Protein AF-A0A2N0RYM6-F1 (afdb_monomer_lite)

Foldseek 3Di:
DVVVVVVVVVVVVLVVQLVVLCVVVVHHSVLSVLCVVLVVLVVQLVVLVCVLVVLVVVVVVVVPDDDPPPPDDDDDDDDDDDPPDPPDPSVVVNVVSVVSSVVSVVVNVVSVVCVVVSDDPPPPPPDDPDD

pLDDT: mean 76.57, std 17.63, range [41.0, 96.38]

Organism: NCBI:txid588596

Radius of gyration: 26.39 Å; chains: 1; bounding box: 44×58×73 Å

Secondary structure (DSSP, 8-state):
-HHHHHHHHHHHHHHHHHHHHHHHTTS-HHHHHHHHHHHHHHHHHHHHHHHHHHHHHHHHHHHTSPPP---------------------HHHHHHHHHHHHHHHHHHHHHHHHHHHHHS-----TT-----

Structure (mmCIF, N/CA/C/O backbone):
data_AF-A0A2N0RYM6-F1
#
_entry.id   AF-A0A2N0RYM6-F1
#
loop_
_atom_site.group_PDB
_atom_site.id
_atom_site.type_symbol
_atom_site.label_atom_id
_atom_site.label_alt_id
_atom_site.label_comp_id
_atom_site.label_asym_id
_atom_site.label_entity_id
_atom_site.label_seq_id
_atom_site.pdbx_PDB_ins_code
_atom_site.Cartn_x
_atom_site.Cartn_y
_atom_site.Cartn_z
_atom_site.occupancy
_atom_site.B_iso_or_equiv
_atom_site.auth_seq_id
_atom_site.auth_comp_id
_atom_site.auth_asym_id
_atom_site.auth_atom_id
_atom_site.pdbx_PDB_model_num
ATOM 1 N N . MET A 1 1 ? 2.805 25.770 -23.216 1.00 70.12 1 MET A N 1
ATOM 2 C CA . MET A 1 1 ? 4.205 25.637 -22.744 1.00 70.12 1 MET A CA 1
ATOM 3 C C . MET A 1 1 ? 4.270 24.997 -21.368 1.00 70.12 1 MET A C 1
ATOM 5 O O . MET A 1 1 ? 4.964 24.006 -21.227 1.00 70.12 1 MET A O 1
ATOM 9 N N . GLU A 1 2 ? 3.534 25.504 -20.378 1.00 86.50 2 GLU A N 1
ATOM 10 C CA . GLU A 1 2 ? 3.586 24.963 -19.011 1.00 86.50 2 GLU A CA 1
ATOM 11 C C . GLU A 1 2 ? 3.039 23.527 -18.884 1.00 86.50 2 GLU A C 1
ATOM 13 O O . GLU A 1 2 ? 3.609 22.712 -18.168 1.00 86.50 2 GLU A O 1
ATOM 18 N N . GLU A 1 3 ? 1.980 23.185 -19.622 1.00 85.81 3 GLU A N 1
ATOM 19 C CA . GLU A 1 3 ? 1.403 21.829 -19.628 1.00 85.81 3 GLU A CA 1
ATOM 20 C C . GLU A 1 3 ? 2.359 20.783 -20.220 1.00 85.81 3 GLU A C 1
ATOM 22 O O . GLU A 1 3 ? 2.581 19.746 -19.605 1.00 85.81 3 GLU A O 1
ATOM 27 N N . LEU A 1 4 ? 3.010 21.103 -21.347 1.00 84.81 4 LEU A N 1
ATOM 28 C CA . LEU A 1 4 ? 4.025 20.241 -21.971 1.00 84.81 4 LEU A CA 1
ATOM 29 C C . LEU A 1 4 ? 5.212 19.982 -21.037 1.00 84.81 4 LEU A C 1
ATOM 31 O O . LEU A 1 4 ? 5.777 18.893 -21.016 1.00 84.81 4 LEU A O 1
ATOM 35 N N . TYR A 1 5 ? 5.587 20.987 -20.246 1.00 89.19 5 TYR A N 1
ATOM 36 C CA . TYR A 1 5 ? 6.662 20.847 -19.276 1.00 89.19 5 TYR A CA 1
ATOM 37 C C . TYR A 1 5 ? 6.253 19.945 -18.097 1.00 89.19 5 TYR A C 1
ATOM 39 O O . TYR A 1 5 ? 7.027 19.083 -17.688 1.00 89.19 5 TYR A O 1
ATOM 47 N N . LYS A 1 6 ? 5.014 20.071 -17.598 1.00 90.69 6 LYS A N 1
ATOM 48 C CA . LYS A 1 6 ? 4.473 19.190 -16.543 1.00 90.69 6 LYS A CA 1
ATOM 49 C C . LYS A 1 6 ? 4.405 17.730 -16.990 1.00 90.69 6 LYS A C 1
ATOM 51 O O . LYS A 1 6 ? 4.737 16.844 -16.205 1.00 90.69 6 LYS A O 1
ATOM 56 N N . GLU A 1 7 ? 4.009 17.492 -18.237 1.00 91.19 7 GLU A N 1
ATOM 57 C CA . GLU A 1 7 ? 3.965 16.154 -18.832 1.00 91.19 7 GLU A CA 1
ATOM 58 C C . GLU A 1 7 ? 5.367 15.553 -19.004 1.00 91.19 7 GLU A C 1
ATOM 60 O O . GLU A 1 7 ? 5.602 14.396 -18.658 1.00 91.19 7 GLU A O 1
ATOM 65 N N . TYR A 1 8 ? 6.338 16.350 -19.453 1.00 91.44 8 TYR A N 1
ATOM 66 C CA . TYR A 1 8 ? 7.729 15.905 -19.526 1.00 91.44 8 TYR A CA 1
ATOM 67 C C . TYR A 1 8 ? 8.286 15.521 -18.146 1.00 91.44 8 TYR A C 1
ATOM 69 O O . TYR A 1 8 ? 8.927 14.479 -17.996 1.00 91.44 8 TYR A O 1
ATOM 77 N N . GLU A 1 9 ? 8.024 16.328 -17.114 1.00 92.81 9 GLU A N 1
ATOM 78 C CA . GLU A 1 9 ? 8.484 16.006 -15.763 1.00 92.81 9 GLU A CA 1
ATOM 79 C C . GLU A 1 9 ? 7.816 14.755 -15.183 1.00 92.81 9 GLU A C 1
ATOM 81 O O . GLU A 1 9 ? 8.472 14.003 -14.460 1.00 92.81 9 GLU A O 1
ATOM 86 N N . SER A 1 10 ? 6.520 14.529 -15.435 1.00 90.44 10 SER A N 1
ATOM 87 C CA . SER A 1 10 ? 5.845 13.314 -14.961 1.00 90.44 10 SER A CA 1
ATOM 88 C C . SER A 1 10 ? 6.410 12.072 -15.646 1.00 90.44 10 SER A C 1
ATOM 90 O O . SER A 1 10 ? 6.731 11.106 -14.957 1.00 90.44 10 SER A O 1
ATOM 92 N N . PHE A 1 11 ? 6.635 12.133 -16.960 1.00 92.62 11 PHE A N 1
ATOM 93 C CA . PHE A 1 11 ? 7.269 11.053 -17.711 1.00 92.62 11 PHE A CA 1
ATOM 94 C C . PHE A 1 11 ? 8.676 10.743 -17.188 1.00 92.62 11 PHE A C 1
ATOM 96 O O . PHE A 1 11 ? 9.003 9.589 -16.917 1.00 92.62 11 PHE A O 1
ATOM 103 N N . ASN A 1 12 ? 9.504 11.771 -16.986 1.00 94.75 12 ASN A N 1
ATOM 104 C CA . ASN A 1 12 ? 10.872 11.580 -16.513 1.00 94.75 12 ASN A CA 1
ATOM 105 C C . ASN A 1 12 ? 10.917 11.015 -15.082 1.00 94.75 12 ASN A C 1
ATOM 107 O O . ASN A 1 12 ? 11.742 10.153 -14.784 1.00 94.75 12 ASN A O 1
ATOM 111 N N . ARG A 1 13 ? 10.009 11.458 -14.200 1.00 93.44 13 ARG A N 1
ATOM 112 C CA . ARG A 1 13 ? 9.857 10.880 -12.853 1.00 93.44 13 ARG A CA 1
ATOM 113 C C . ARG A 1 13 ? 9.496 9.398 -12.912 1.00 93.44 13 ARG A C 1
ATOM 115 O O . ARG A 1 13 ? 10.072 8.612 -12.167 1.00 93.44 13 ARG A O 1
ATOM 122 N N . GLU A 1 14 ? 8.588 9.025 -13.806 1.00 91.44 14 GLU A N 1
ATOM 123 C CA . GLU A 1 14 ? 8.137 7.642 -13.963 1.00 91.44 14 GLU A CA 1
ATOM 124 C C . GLU A 1 14 ? 9.244 6.722 -14.507 1.00 91.44 14 GLU A C 1
ATOM 126 O O . GLU A 1 14 ? 9.423 5.607 -14.022 1.00 91.44 14 GLU A O 1
ATOM 131 N N . GLU A 1 15 ? 10.051 7.187 -15.464 1.00 93.69 15 GLU A N 1
ATOM 132 C CA . GLU A 1 15 ? 11.198 6.412 -15.961 1.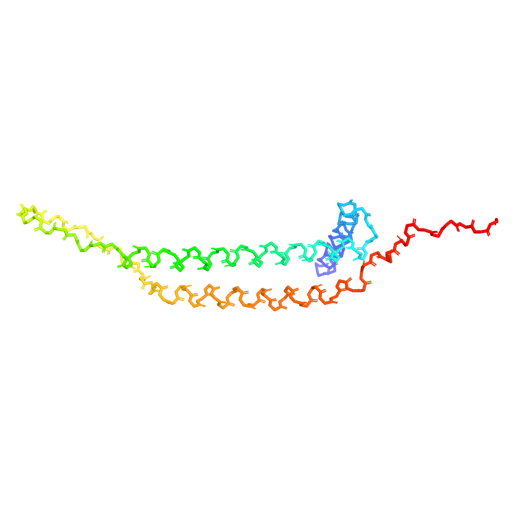00 93.69 15 GLU A CA 1
ATOM 133 C C . GLU A 1 15 ? 12.288 6.229 -14.898 1.00 93.69 15 GLU A C 1
ATOM 135 O O . GLU A 1 15 ? 12.819 5.127 -14.741 1.00 93.69 15 GLU A O 1
ATOM 140 N N . ILE A 1 16 ? 12.584 7.270 -14.113 1.00 94.88 16 ILE A N 1
ATOM 141 C CA . ILE A 1 16 ? 13.520 7.163 -12.984 1.00 94.88 16 ILE A CA 1
ATOM 142 C C . ILE A 1 16 ? 12.997 6.158 -11.953 1.00 94.88 16 ILE A C 1
ATOM 144 O O . ILE A 1 16 ? 13.759 5.307 -11.489 1.00 94.88 16 ILE A O 1
ATOM 148 N N . ARG A 1 17 ? 11.699 6.212 -11.632 1.00 94.44 17 ARG A N 1
ATOM 149 C CA . ARG A 1 17 ? 11.054 5.277 -10.706 1.00 94.44 17 ARG A CA 1
ATOM 150 C C . ARG A 1 17 ? 11.201 3.828 -11.177 1.00 94.44 17 ARG A C 1
ATOM 152 O O . ARG A 1 17 ? 11.656 2.987 -10.408 1.00 94.44 17 ARG A O 1
ATOM 159 N N . LYS A 1 18 ? 10.914 3.538 -12.452 1.00 93.31 18 LYS A N 1
ATOM 160 C CA . LYS A 1 18 ? 11.099 2.196 -13.044 1.00 93.31 18 LYS A CA 1
ATOM 161 C C . LYS A 1 18 ? 12.521 1.680 -12.892 1.00 93.31 18 LYS A C 1
ATOM 163 O O . LYS A 1 18 ? 12.722 0.519 -12.539 1.00 93.31 18 LYS A O 1
ATOM 168 N N . GLN A 1 19 ? 13.505 2.532 -13.171 1.00 95.56 19 GLN A N 1
ATOM 169 C CA . GLN A 1 19 ? 14.916 2.172 -13.053 1.00 95.56 19 GLN A CA 1
ATOM 170 C C . GLN A 1 19 ? 15.300 1.881 -11.602 1.00 95.56 19 GLN A C 1
ATOM 172 O O . GLN A 1 19 ? 15.953 0.875 -11.336 1.00 95.56 19 GLN A O 1
ATOM 177 N N . GLN A 1 20 ? 14.866 2.722 -10.663 1.00 96.38 20 GLN A N 1
ATOM 178 C CA . GLN A 1 20 ? 15.110 2.515 -9.236 1.00 96.38 20 GLN A CA 1
ATOM 179 C C . GLN A 1 20 ? 14.470 1.219 -8.744 1.00 96.38 20 GLN A C 1
ATOM 181 O O . GLN A 1 20 ? 15.161 0.409 -8.137 1.00 96.38 20 GLN A O 1
ATOM 186 N N . ALA A 1 21 ? 13.204 0.972 -9.081 1.00 93.38 21 ALA A N 1
ATOM 187 C CA . ALA A 1 21 ? 12.500 -0.242 -8.690 1.00 93.38 21 ALA A CA 1
ATOM 188 C C . ALA A 1 21 ? 13.178 -1.506 -9.247 1.00 93.38 21 ALA A C 1
ATOM 190 O O . ALA A 1 21 ? 13.384 -2.476 -8.520 1.00 93.38 21 ALA A O 1
ATOM 191 N N . ALA A 1 22 ? 13.602 -1.490 -10.513 1.00 92.75 22 ALA A N 1
ATOM 192 C CA . ALA A 1 22 ? 14.364 -2.588 -11.109 1.00 92.75 22 ALA A CA 1
ATOM 193 C C . ALA A 1 22 ? 15.680 -2.867 -10.372 1.00 92.75 22 ALA A C 1
ATOM 195 O O . ALA A 1 22 ? 16.022 -4.027 -10.152 1.00 92.75 22 ALA A O 1
ATOM 196 N N . ILE A 1 23 ? 16.400 -1.817 -9.965 1.00 95.12 23 ILE A N 1
ATOM 197 C CA . ILE A 1 23 ? 17.639 -1.942 -9.188 1.00 95.12 23 ILE A CA 1
ATOM 198 C C . ILE A 1 23 ? 17.342 -2.491 -7.789 1.00 95.12 23 ILE A C 1
ATOM 200 O O . ILE A 1 23 ? 17.972 -3.459 -7.377 1.00 95.12 23 ILE A O 1
ATOM 204 N N . THR A 1 24 ? 16.378 -1.908 -7.072 1.00 95.31 24 THR A N 1
ATOM 205 C CA . THR A 1 24 ? 16.009 -2.301 -5.703 1.00 95.31 24 THR A CA 1
ATOM 206 C C . THR A 1 24 ? 15.578 -3.758 -5.618 1.00 95.31 24 THR A C 1
ATOM 208 O O . THR A 1 24 ? 15.944 -4.450 -4.672 1.00 95.31 24 THR A O 1
ATOM 211 N N . TRP A 1 25 ? 14.819 -4.226 -6.607 1.00 91.56 25 TRP A N 1
ATOM 212 C CA . TRP A 1 25 ? 14.299 -5.591 -6.649 1.00 91.56 25 TRP A CA 1
ATOM 213 C C . TRP A 1 25 ? 15.147 -6.542 -7.501 1.00 91.56 25 TRP A C 1
ATOM 215 O O . TRP A 1 25 ? 14.737 -7.679 -7.711 1.00 91.56 25 TRP A O 1
ATOM 225 N N . GLU A 1 26 ? 16.295 -6.088 -8.015 1.00 93.19 26 GLU A N 1
ATOM 226 C CA . GLU A 1 26 ? 17.209 -6.856 -8.877 1.00 93.19 26 GLU A CA 1
ATOM 227 C C . GLU A 1 26 ? 16.500 -7.562 -10.054 1.00 93.19 26 GLU A C 1
ATOM 229 O O . GLU A 1 26 ? 16.740 -8.731 -10.367 1.00 93.19 26 GLU A O 1
ATOM 23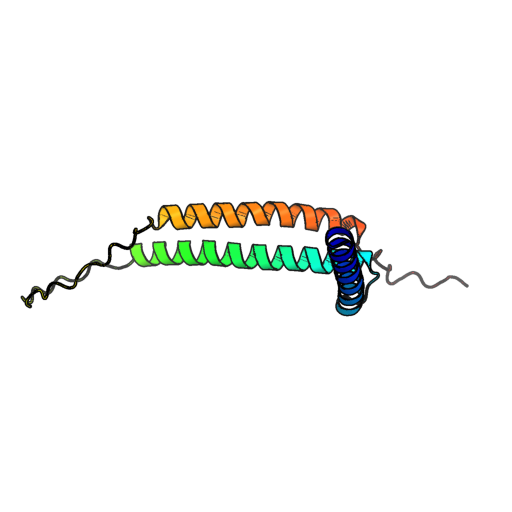4 N N . THR A 1 27 ? 15.579 -6.856 -10.715 1.00 89.31 27 THR A N 1
ATOM 235 C CA . THR A 1 27 ? 14.699 -7.401 -11.766 1.00 89.31 27 THR A CA 1
ATOM 236 C C . THR A 1 27 ? 14.656 -6.504 -13.008 1.00 89.31 27 THR A C 1
ATOM 238 O O . THR A 1 27 ? 15.328 -5.479 -13.075 1.00 89.31 27 THR A O 1
ATOM 241 N N . ASP A 1 28 ? 13.909 -6.894 -14.047 1.00 91.38 28 ASP A N 1
ATOM 242 C CA . ASP A 1 28 ? 13.629 -6.013 -15.185 1.00 91.38 28 ASP A CA 1
ATOM 243 C C . ASP A 1 28 ? 12.620 -4.916 -14.807 1.00 91.38 28 ASP A C 1
ATOM 245 O O . ASP A 1 28 ? 11.848 -5.067 -13.865 1.00 91.38 28 ASP A O 1
ATOM 249 N N . LEU A 1 29 ? 12.579 -3.825 -15.582 1.00 90.75 29 LEU A N 1
ATOM 250 C CA . LEU A 1 29 ? 11.757 -2.637 -15.288 1.00 90.75 29 LEU A CA 1
ATOM 251 C C . LEU A 1 29 ? 10.288 -2.966 -14.985 1.00 90.75 29 LEU A C 1
ATOM 253 O O . LEU A 1 29 ? 9.695 -2.368 -14.092 1.00 90.75 29 LEU A O 1
ATOM 257 N N . LYS A 1 30 ? 9.701 -3.934 -15.702 1.00 88.25 30 LYS A N 1
ATOM 258 C CA . LYS A 1 30 ? 8.300 -4.326 -15.498 1.00 88.25 30 LYS A CA 1
ATOM 259 C C . LYS A 1 30 ? 8.091 -5.038 -14.165 1.00 88.25 30 LYS A C 1
ATOM 261 O O . LYS A 1 30 ? 7.152 -4.709 -13.448 1.00 88.25 30 LYS A O 1
ATOM 266 N N . ARG A 1 31 ? 8.954 -6.003 -13.830 1.00 85.56 31 ARG A N 1
ATOM 267 C CA . ARG A 1 31 ? 8.870 -6.732 -12.556 1.00 85.56 31 ARG A CA 1
ATOM 268 C C . ARG A 1 31 ? 9.246 -5.853 -11.373 1.00 85.56 31 ARG A C 1
ATOM 270 O O . ARG A 1 31 ? 8.612 -5.975 -10.336 1.00 85.56 31 ARG A O 1
ATOM 277 N N . GLY A 1 32 ? 10.209 -4.950 -11.544 1.00 89.38 32 GLY A N 1
ATOM 278 C CA . GLY A 1 32 ? 10.609 -3.997 -10.514 1.00 89.38 32 GLY A CA 1
ATOM 279 C C . GLY A 1 32 ? 9.435 -3.137 -10.060 1.00 89.38 32 GLY A C 1
ATOM 280 O O . GLY A 1 32 ? 9.138 -3.104 -8.870 1.00 89.38 32 GLY A O 1
ATOM 281 N N . ILE A 1 33 ? 8.720 -2.515 -11.006 1.00 91.19 33 ILE A N 1
ATOM 282 C CA . ILE A 1 33 ? 7.503 -1.746 -10.698 1.00 91.19 33 ILE A CA 1
ATOM 283 C C . ILE A 1 33 ? 6.427 -2.626 -10.073 1.00 91.19 33 ILE A C 1
ATOM 285 O O . ILE A 1 33 ? 5.861 -2.249 -9.055 1.00 91.19 33 ILE A O 1
ATOM 289 N N . TYR A 1 34 ? 6.181 -3.812 -10.635 1.00 89.00 34 TYR A N 1
ATOM 290 C CA . TYR A 1 34 ? 5.188 -4.727 -10.078 1.00 89.00 34 TYR A CA 1
ATOM 291 C C . TYR A 1 34 ? 5.474 -5.060 -8.603 1.00 89.00 34 TYR A C 1
ATOM 293 O O . TYR A 1 34 ? 4.567 -5.006 -7.773 1.00 89.00 34 TYR A O 1
ATOM 301 N N . TYR A 1 35 ? 6.727 -5.366 -8.254 1.00 88.00 35 TYR A N 1
ATOM 302 C CA . TYR A 1 35 ? 7.109 -5.644 -6.870 1.00 88.00 35 TYR A CA 1
ATOM 303 C C . TYR A 1 35 ? 7.038 -4.407 -5.980 1.00 88.00 35 TYR A C 1
ATOM 305 O O . TYR A 1 35 ? 6.576 -4.519 -4.848 1.00 88.00 35 TYR A O 1
ATOM 313 N N . GLU A 1 36 ? 7.438 -3.235 -6.473 1.00 91.44 36 GLU A N 1
ATOM 314 C CA . GLU A 1 36 ? 7.318 -1.980 -5.729 1.00 91.44 36 GLU A CA 1
ATOM 315 C C . GLU A 1 36 ? 5.851 -1.639 -5.412 1.00 91.44 36 GLU A C 1
ATOM 317 O O . GLU A 1 36 ? 5.519 -1.373 -4.255 1.00 91.44 36 GLU A O 1
ATOM 322 N N . ASP A 1 37 ? 4.964 -1.712 -6.407 1.00 88.94 37 ASP A N 1
ATOM 323 C CA . ASP A 1 37 ? 3.530 -1.458 -6.242 1.00 88.94 37 ASP A CA 1
ATOM 324 C C . ASP A 1 37 ? 2.891 -2.491 -5.307 1.00 88.94 37 ASP A C 1
ATOM 326 O O . ASP A 1 37 ? 2.182 -2.134 -4.364 1.00 88.94 37 ASP A O 1
ATOM 330 N N . THR A 1 38 ? 3.190 -3.777 -5.511 1.00 88.19 38 THR A N 1
ATOM 331 C CA . THR A 1 38 ? 2.670 -4.861 -4.663 1.00 88.19 38 THR A CA 1
ATOM 332 C C . THR A 1 38 ? 3.142 -4.708 -3.220 1.00 88.19 38 THR A C 1
ATOM 334 O O . THR A 1 38 ? 2.350 -4.854 -2.290 1.00 88.19 38 THR A O 1
ATOM 337 N N . PHE A 1 39 ? 4.411 -4.354 -3.013 1.00 89.81 39 PHE A N 1
ATOM 338 C CA . PHE A 1 39 ? 4.953 -4.078 -1.687 1.00 89.81 39 PHE A CA 1
ATOM 339 C C . PHE A 1 39 ? 4.237 -2.896 -1.023 1.00 89.81 39 PHE A C 1
ATOM 341 O O . PHE A 1 39 ? 3.840 -2.997 0.138 1.00 89.81 39 PHE A O 1
ATOM 348 N N . SER A 1 40 ? 4.004 -1.804 -1.756 1.00 90.38 40 SER A N 1
ATOM 349 C CA . SER A 1 40 ? 3.258 -0.645 -1.253 1.00 90.38 40 SER A CA 1
ATOM 350 C C . SER A 1 40 ? 1.834 -1.018 -0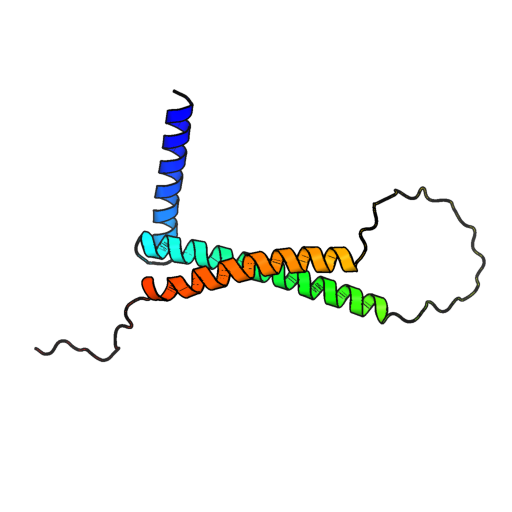.814 1.00 90.38 40 SER A C 1
ATOM 352 O O . SER A 1 40 ? 1.397 -0.642 0.278 1.00 90.38 40 SER A O 1
ATOM 354 N N . VAL A 1 41 ? 1.132 -1.830 -1.610 1.00 88.94 41 VAL A N 1
ATOM 355 C CA . VAL A 1 41 ? -0.211 -2.335 -1.276 1.00 88.94 41 VAL A CA 1
ATOM 356 C C . VAL A 1 41 ? -0.186 -3.212 -0.021 1.00 88.94 41 VAL A C 1
ATOM 358 O O . VAL A 1 41 ? -1.023 -3.046 0.862 1.00 88.94 41 VAL A O 1
ATOM 361 N N . ILE A 1 42 ? 0.793 -4.110 0.114 1.00 88.19 42 ILE A N 1
ATOM 362 C CA . ILE A 1 42 ? 0.916 -4.978 1.297 1.00 88.19 42 ILE A CA 1
ATOM 363 C C . ILE A 1 42 ? 1.183 -4.156 2.563 1.00 88.19 42 ILE A C 1
ATOM 365 O O . ILE A 1 42 ? 0.586 -4.428 3.609 1.00 88.19 42 ILE A O 1
ATOM 369 N N . MET A 1 43 ? 2.061 -3.155 2.482 1.00 91.75 43 MET A N 1
ATOM 370 C CA . MET A 1 43 ? 2.379 -2.291 3.621 1.00 91.75 43 MET A CA 1
ATOM 371 C C . MET A 1 43 ? 1.158 -1.480 4.060 1.00 91.75 43 MET A C 1
ATOM 373 O O . MET A 1 43 ? 0.791 -1.513 5.232 1.00 91.75 43 MET A O 1
ATOM 377 N N . THR A 1 44 ? 0.472 -0.832 3.115 1.00 90.88 44 THR A N 1
ATOM 378 C CA . THR A 1 44 ? -0.735 -0.034 3.404 1.00 90.88 44 THR A CA 1
ATOM 379 C C . THR A 1 44 ? -1.875 -0.882 3.967 1.00 90.88 44 THR A C 1
ATOM 381 O O . THR A 1 44 ? -2.505 -0.494 4.952 1.00 90.88 44 THR A O 1
ATOM 384 N N . PHE A 1 45 ? -2.096 -2.077 3.414 1.00 89.56 45 PHE A N 1
ATOM 385 C CA . PHE A 1 45 ? -3.038 -3.051 3.961 1.00 89.56 45 PHE A CA 1
ATOM 386 C C . PHE A 1 45 ? -2.689 -3.447 5.400 1.00 89.56 45 PHE A C 1
ATOM 388 O O . PHE A 1 45 ? -3.562 -3.454 6.271 1.00 89.56 45 PHE A O 1
ATOM 395 N N . SER A 1 46 ? -1.418 -3.767 5.656 1.00 90.00 46 SER A N 1
ATOM 396 C CA . SER A 1 46 ? -0.952 -4.203 6.974 1.00 90.00 46 SER A CA 1
ATOM 397 C C . SER A 1 46 ? -1.142 -3.106 8.020 1.00 90.00 46 SER A C 1
ATOM 399 O O . SER A 1 46 ? -1.666 -3.376 9.103 1.00 90.00 46 SER A O 1
ATOM 401 N N . ASP A 1 47 ? -0.798 -1.862 7.686 1.00 93.12 47 ASP A N 1
ATOM 402 C CA . ASP A 1 47 ? -0.983 -0.708 8.568 1.00 93.12 47 ASP A CA 1
ATOM 403 C C . ASP A 1 47 ? -2.467 -0.471 8.890 1.00 93.12 47 ASP A C 1
ATOM 405 O O . ASP A 1 47 ? -2.834 -0.330 10.063 1.00 93.12 47 ASP A O 1
ATOM 409 N N . ALA A 1 48 ? -3.341 -0.507 7.877 1.00 91.56 48 ALA A N 1
ATOM 410 C CA . ALA A 1 48 ? -4.785 -0.352 8.058 1.00 91.56 48 ALA A CA 1
ATOM 411 C C . ALA A 1 48 ? -5.381 -1.477 8.923 1.00 91.56 48 ALA A C 1
ATOM 413 O O . ALA A 1 48 ? -6.158 -1.222 9.850 1.00 91.56 48 ALA A O 1
ATOM 414 N N . TYR A 1 49 ? -4.969 -2.724 8.681 1.00 92.06 49 TYR A N 1
ATOM 415 C CA . TYR A 1 49 ? -5.377 -3.873 9.487 1.00 92.06 49 TYR A CA 1
ATOM 416 C C . TYR A 1 49 ? -4.941 -3.723 10.951 1.00 92.06 49 TYR A C 1
ATOM 418 O O . TYR A 1 49 ? -5.733 -3.936 11.875 1.00 92.06 49 TYR A O 1
ATOM 426 N N . HIS A 1 50 ? -3.693 -3.311 11.184 1.00 94.44 50 HIS A N 1
ATOM 427 C CA . HIS A 1 50 ? -3.175 -3.091 12.529 1.00 94.44 50 HIS A CA 1
ATOM 428 C C . HIS A 1 50 ? -3.897 -1.957 13.258 1.00 94.44 50 HIS A C 1
ATOM 430 O O . HIS A 1 50 ? -4.169 -2.094 14.456 1.00 94.44 50 HIS A O 1
ATOM 436 N N . ALA A 1 51 ? -4.249 -0.871 12.567 1.00 92.56 51 ALA A N 1
ATOM 437 C CA . ALA A 1 51 ? -5.038 0.216 13.137 1.00 92.56 51 ALA A CA 1
ATOM 438 C C . ALA A 1 51 ? -6.436 -0.266 13.563 1.00 92.56 51 ALA A C 1
ATOM 440 O O . ALA A 1 51 ? -6.848 -0.033 14.706 1.00 92.56 51 ALA A O 1
ATOM 441 N N . TYR A 1 52 ? -7.124 -1.005 12.688 1.00 91.94 52 TYR A N 1
ATOM 442 C CA . TYR A 1 52 ? -8.435 -1.598 12.964 1.00 91.94 52 TYR A CA 1
ATOM 443 C C . TYR A 1 52 ? -8.409 -2.524 14.194 1.00 91.94 52 TYR A C 1
ATOM 445 O O . TYR A 1 52 ? -9.164 -2.326 15.154 1.00 91.94 52 TYR A O 1
ATOM 453 N N . GLU A 1 53 ? -7.497 -3.500 14.220 1.00 92.44 53 GLU A N 1
ATOM 454 C CA . GLU A 1 53 ? -7.382 -4.461 15.324 1.00 92.44 53 GLU A CA 1
ATOM 455 C C . GLU A 1 53 ? -6.964 -3.791 16.641 1.00 92.44 53 GLU A C 1
ATOM 457 O O . GLU A 1 53 ? -7.478 -4.131 17.714 1.00 92.44 53 GLU A O 1
ATOM 462 N N . SER A 1 54 ? -6.074 -2.797 16.584 1.00 93.00 54 SER A N 1
ATOM 463 C CA . SER A 1 54 ? -5.663 -2.032 17.766 1.00 93.00 54 SER A CA 1
ATOM 464 C C . SER A 1 54 ? -6.835 -1.267 18.372 1.00 93.00 54 SER A C 1
ATOM 466 O O . SER A 1 54 ? -7.033 -1.306 19.590 1.00 93.00 54 SER A O 1
ATOM 468 N N . LYS A 1 55 ? -7.662 -0.628 17.535 1.00 90.00 55 LYS A N 1
ATOM 469 C CA . LYS A 1 55 ? -8.833 0.122 18.000 1.00 90.00 55 LYS A CA 1
ATOM 470 C C . LYS A 1 55 ? -9.883 -0.792 18.628 1.00 90.00 55 LYS A C 1
ATOM 472 O O . LYS A 1 55 ? -10.398 -0.496 19.708 1.00 90.00 55 LYS A O 1
ATOM 477 N N . LYS A 1 56 ? -10.143 -1.945 18.012 1.00 89.94 56 LYS A N 1
ATOM 478 C CA . LYS A 1 56 ? -11.045 -2.971 18.552 1.00 89.94 56 LYS A CA 1
ATOM 479 C C . LYS A 1 56 ? -10.604 -3.443 19.941 1.00 89.94 56 LYS A C 1
ATOM 481 O O . LYS A 1 56 ? -11.422 -3.531 20.857 1.00 89.94 56 LYS A O 1
ATOM 486 N N . ARG A 1 57 ? -9.301 -3.680 20.136 1.00 89.75 57 ARG A N 1
ATOM 487 C CA . ARG A 1 57 ? -8.734 -4.038 21.450 1.00 89.75 57 ARG A CA 1
ATOM 488 C C . ARG A 1 57 ? -8.850 -2.910 22.469 1.00 89.75 57 ARG A C 1
ATOM 490 O O . ARG A 1 57 ? -9.150 -3.185 23.628 1.00 89.75 57 ARG A O 1
ATOM 497 N N . GLU A 1 58 ? -8.639 -1.659 22.063 1.00 89.38 58 GLU A N 1
ATOM 498 C CA . GLU A 1 58 ? -8.792 -0.490 22.939 1.00 89.38 58 GLU A CA 1
ATOM 499 C C . GLU A 1 58 ? -10.212 -0.411 23.520 1.00 89.38 58 GLU A C 1
ATOM 501 O O . GLU A 1 58 ? -10.385 -0.211 24.724 1.00 89.38 58 GLU A O 1
ATOM 506 N N . ILE A 1 59 ? -11.226 -0.612 22.676 1.00 85.06 59 ILE A N 1
ATOM 507 C CA . ILE A 1 59 ? -12.642 -0.568 23.068 1.00 85.06 59 ILE A CA 1
ATOM 508 C C . ILE A 1 59 ? -12.982 -1.724 24.004 1.00 85.06 59 ILE A C 1
ATOM 510 O O . ILE A 1 59 ? -13.580 -1.505 25.060 1.00 85.06 59 ILE A O 1
ATOM 514 N N . LEU A 1 60 ? -12.533 -2.938 23.677 1.00 84.75 60 LEU A N 1
ATOM 515 C CA . LEU A 1 60 ? -12.688 -4.094 24.560 1.00 84.75 60 LEU A CA 1
ATOM 516 C C . LEU A 1 60 ? -12.060 -3.817 25.932 1.00 84.75 60 LEU A C 1
ATOM 518 O O . LEU A 1 60 ? -12.718 -3.984 26.958 1.00 84.75 60 LEU A O 1
ATOM 522 N N . LEU A 1 61 ? -10.833 -3.296 25.970 1.00 84.25 61 LEU A N 1
ATOM 523 C CA . LEU A 1 61 ? -10.146 -2.966 27.218 1.00 84.25 61 LEU A CA 1
ATOM 524 C C . LEU A 1 61 ? -10.861 -1.864 28.014 1.00 84.25 61 LEU A C 1
ATOM 526 O O . LEU A 1 61 ? -10.902 -1.927 29.242 1.00 84.25 61 LEU A O 1
ATOM 530 N N . LYS A 1 62 ? -11.439 -0.858 27.345 1.00 79.75 62 LYS A N 1
ATOM 531 C CA . LYS A 1 62 ? -12.281 0.163 27.992 1.00 79.75 62 LYS A CA 1
ATOM 532 C C . LYS A 1 62 ? -13.519 -0.462 28.630 1.00 79.75 62 LYS A C 1
ATOM 534 O O . LYS A 1 62 ? -13.846 -0.097 29.755 1.00 79.75 62 LYS A O 1
ATOM 539 N N . SER A 1 63 ? -14.164 -1.401 27.941 1.00 73.81 63 SER A N 1
ATOM 540 C CA . SER A 1 63 ? -15.363 -2.089 28.437 1.00 73.81 63 SER A CA 1
ATOM 541 C C . SER A 1 63 ? -15.080 -3.009 29.633 1.00 73.81 63 SER A C 1
ATOM 543 O O . SER A 1 63 ? -15.925 -3.162 30.508 1.00 73.81 63 SER A O 1
ATOM 545 N N . LEU A 1 64 ? -13.862 -3.554 29.718 1.00 74.12 64 LEU A N 1
ATOM 546 C CA . LEU A 1 64 ? -13.387 -4.416 30.806 1.00 74.12 64 LEU A CA 1
ATOM 547 C C . LEU A 1 64 ? -12.966 -3.659 32.076 1.00 74.12 64 LEU A C 1
ATOM 549 O O . LEU A 1 64 ? -12.699 -4.295 33.097 1.00 74.12 64 LEU A O 1
ATOM 553 N N . LYS A 1 65 ? -12.867 -2.321 32.052 1.00 67.12 65 LYS A N 1
ATOM 554 C CA . LYS A 1 65 ? -12.470 -1.566 33.248 1.00 67.12 65 LYS A CA 1
ATOM 555 C C . LYS A 1 65 ? -13.592 -1.621 34.292 1.00 67.12 65 LYS A C 1
ATOM 557 O O . LYS A 1 65 ? -14.698 -1.165 33.997 1.00 67.12 65 LYS A O 1
ATOM 562 N N . PRO A 1 66 ? -13.322 -2.118 35.517 1.00 60.91 66 PRO A N 1
ATOM 563 C CA . PRO A 1 66 ? -14.314 -2.085 36.579 1.00 60.91 66 PRO A CA 1
ATOM 564 C C . PRO A 1 66 ? -14.714 -0.630 36.861 1.00 60.91 66 PRO A C 1
ATOM 566 O O . PRO A 1 66 ? -13.871 0.271 36.737 1.00 60.91 66 PRO A O 1
ATOM 569 N N . PRO A 1 67 ? -15.984 -0.374 37.225 1.00 60.03 67 PRO A N 1
ATOM 570 C CA . PRO A 1 67 ? -16.426 0.968 37.563 1.00 60.03 67 PRO A CA 1
ATOM 571 C C . PRO A 1 67 ? -15.523 1.537 38.666 1.00 60.03 67 PRO A C 1
ATOM 573 O O . PRO A 1 67 ? -15.125 0.799 39.574 1.00 60.03 67 PRO A O 1
ATOM 576 N N . PRO A 1 68 ? -15.162 2.831 38.598 1.00 61.12 68 PRO A N 1
ATOM 577 C CA . PRO A 1 68 ? -14.343 3.437 39.632 1.00 61.12 68 PRO A CA 1
ATOM 578 C C . PRO A 1 68 ? -15.044 3.258 40.978 1.00 61.12 68 PRO A C 1
ATOM 580 O O . PRO A 1 68 ? -16.211 3.620 41.124 1.00 61.12 68 PRO A O 1
ATOM 583 N N . ILE A 1 69 ? -14.329 2.698 41.956 1.00 59.06 69 ILE A N 1
ATOM 584 C CA . ILE A 1 69 ? -14.795 2.633 43.341 1.00 59.06 69 ILE A CA 1
ATOM 585 C C . ILE A 1 69 ? -14.985 4.083 43.790 1.00 59.06 69 ILE A C 1
ATOM 587 O O . ILE A 1 69 ? -14.019 4.840 43.922 1.00 59.06 69 ILE A O 1
ATOM 591 N N . VAL A 1 70 ? -16.242 4.500 43.937 1.00 54.50 70 VAL A N 1
ATOM 592 C CA . VAL A 1 70 ? -16.596 5.859 44.342 1.00 54.50 70 VAL A CA 1
ATOM 593 C C . VAL A 1 70 ? -16.270 6.001 45.825 1.00 54.50 70 VAL A C 1
ATOM 595 O O . VAL A 1 70 ? -17.119 5.809 46.687 1.00 54.50 70 VAL A O 1
ATOM 598 N N . ASN A 1 71 ? -15.025 6.350 46.136 1.00 50.25 71 ASN A N 1
ATOM 599 C CA . ASN A 1 71 ? -14.695 6.885 47.448 1.00 50.25 71 ASN A CA 1
ATOM 600 C C . ASN A 1 71 ? -15.152 8.344 47.460 1.00 50.25 71 ASN A C 1
ATOM 602 O O . ASN A 1 71 ? -14.470 9.229 46.934 1.00 50.25 71 ASN A O 1
ATOM 606 N N . GLU A 1 72 ? -16.340 8.583 48.016 1.00 48.38 72 GLU A N 1
ATOM 607 C CA . GLU A 1 72 ? -16.913 9.910 48.222 1.00 48.38 72 GLU A CA 1
ATOM 608 C C . GLU A 1 72 ? -15.968 10.791 49.050 1.00 48.38 72 GLU A C 1
ATOM 610 O O . GLU A 1 72 ? -16.039 10.872 50.272 1.00 48.38 72 GLU A O 1
ATOM 615 N N . THR A 1 73 ? -15.073 11.513 48.385 1.00 51.09 73 THR A N 1
ATOM 616 C CA . THR A 1 73 ? -14.366 12.636 48.999 1.00 51.09 73 THR A CA 1
ATOM 617 C C . THR A 1 73 ? -14.687 13.896 48.219 1.00 51.09 73 THR A C 1
ATOM 619 O O . THR A 1 73 ? -14.183 14.167 47.130 1.00 51.09 73 THR A O 1
ATOM 622 N N . LYS A 1 74 ? -15.594 14.679 48.813 1.00 52.09 74 LYS A N 1
ATOM 623 C CA . LYS A 1 74 ? -15.984 16.031 48.409 1.00 52.09 74 LYS A CA 1
ATOM 624 C C . LYS A 1 74 ? -14.738 16.879 48.119 1.00 52.09 74 LYS A C 1
ATOM 626 O O . LYS A 1 74 ? -14.128 17.413 49.043 1.00 52.09 74 LYS A O 1
ATOM 631 N N 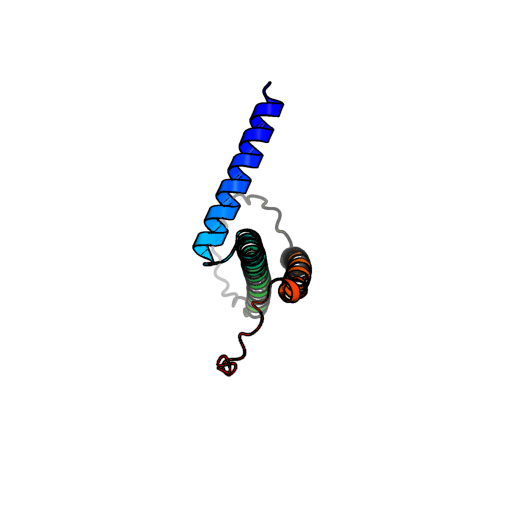. LYS A 1 75 ? -14.383 17.087 46.846 1.00 50.75 75 LYS A N 1
ATOM 632 C CA . LYS A 1 75 ? -13.453 18.157 46.448 1.00 50.75 75 LYS A CA 1
ATOM 633 C C . LYS A 1 75 ? -14.000 19.002 45.297 1.00 50.75 75 LYS A C 1
ATOM 635 O O . LYS A 1 75 ? -14.376 18.524 44.233 1.00 50.75 75 LYS A O 1
ATOM 640 N N . LYS A 1 76 ? -14.046 20.301 45.606 1.00 49.00 76 LYS A N 1
ATOM 641 C CA . LYS A 1 76 ? -14.481 21.474 44.838 1.00 49.00 76 LYS A CA 1
ATOM 642 C C . LYS A 1 76 ? -14.218 21.371 43.324 1.00 49.00 76 LYS A C 1
ATOM 644 O O . LYS A 1 76 ? -13.073 21.321 42.883 1.00 49.00 76 LYS A O 1
ATOM 649 N N . LYS A 1 77 ? -15.292 21.449 42.527 1.00 47.03 77 LYS A N 1
ATOM 650 C CA . LYS A 1 77 ? -15.254 21.577 41.060 1.00 47.03 77 LYS A CA 1
ATOM 651 C C . LYS A 1 77 ? -14.702 22.953 40.651 1.00 47.03 77 LYS A C 1
ATOM 653 O O . LYS A 1 77 ? -15.408 23.952 40.752 1.00 47.03 77 LYS A O 1
ATOM 658 N N . LYS A 1 78 ? -13.476 23.008 40.116 1.00 46.81 78 LYS A N 1
ATOM 659 C CA . LYS A 1 78 ? -13.053 24.096 39.213 1.00 46.81 78 LYS A CA 1
ATOM 660 C C . LYS A 1 78 ? -13.624 23.802 37.819 1.00 46.81 78 LYS A C 1
ATOM 662 O O . LYS A 1 78 ? -13.298 22.774 37.229 1.00 46.81 78 LYS A O 1
ATOM 667 N N . LYS A 1 79 ? -14.478 24.693 37.297 1.00 51.22 79 LYS A N 1
ATOM 668 C CA . LYS A 1 79 ? -14.965 24.671 35.905 1.00 51.22 79 LYS A CA 1
ATOM 669 C C . LYS A 1 79 ? -13.767 24.848 34.958 1.00 51.22 79 LYS A C 1
ATOM 671 O O . LYS A 1 79 ? -13.287 25.962 34.781 1.00 51.22 79 LYS A O 1
ATOM 676 N N . LYS A 1 80 ? -13.279 23.763 34.351 1.00 52.78 80 LYS A N 1
ATOM 677 C CA . LYS A 1 80 ? -12.470 23.840 33.126 1.00 52.78 80 LYS A CA 1
ATOM 678 C C . LYS A 1 80 ? -13.429 23.963 31.940 1.00 52.78 80 LYS A C 1
ATOM 680 O O . LYS A 1 80 ? -14.389 23.197 31.857 1.00 52.78 80 LYS A O 1
ATOM 685 N N . LYS A 1 81 ? -13.188 24.944 31.062 1.00 48.19 81 LYS A N 1
ATOM 686 C CA . LYS A 1 81 ? -13.869 25.082 29.765 1.00 48.19 81 LYS A CA 1
ATOM 687 C C . LYS A 1 81 ? -13.730 23.752 29.016 1.00 48.19 81 LYS A C 1
ATOM 689 O O . LYS A 1 81 ? -12.608 23.325 28.753 1.00 48.19 81 LYS A O 1
ATOM 694 N N . LYS A 1 82 ? -14.851 23.086 28.730 1.00 49.75 82 LYS A N 1
ATOM 695 C CA . LYS A 1 82 ? -14.871 21.938 27.823 1.00 49.75 82 LYS A CA 1
ATOM 696 C C . LYS A 1 82 ? -14.650 22.491 26.421 1.00 49.75 82 LYS A C 1
ATOM 698 O O . LYS A 1 82 ? -15.469 23.258 25.932 1.00 49.75 82 LYS A O 1
ATOM 703 N N . CYS A 1 83 ? -13.512 22.159 25.827 1.00 43.09 83 CYS A N 1
ATOM 704 C CA . CYS A 1 83 ? -13.366 22.238 24.386 1.00 43.09 83 CYS A CA 1
ATOM 705 C C . CYS A 1 83 ? -14.294 21.148 23.836 1.00 43.09 83 CYS A C 1
ATOM 707 O O . CYS A 1 83 ? -14.112 19.978 24.173 1.00 43.09 83 CYS A O 1
ATOM 709 N N . GLU A 1 84 ? -15.351 21.529 23.123 1.00 49.50 84 GLU A N 1
ATOM 710 C CA . GLU A 1 84 ? -16.260 20.586 22.470 1.00 49.50 84 GLU A CA 1
ATOM 711 C C . GLU A 1 84 ? -15.535 19.966 21.276 1.00 49.50 84 GLU A C 1
ATOM 713 O O . GLU A 1 84 ? -15.661 20.394 20.134 1.00 49.50 84 GLU A O 1
ATOM 718 N N . THR A 1 85 ? -14.706 18.966 21.549 1.00 52.09 85 THR A N 1
ATOM 719 C CA . THR A 1 85 ? -14.263 18.033 20.519 1.00 52.09 85 THR A CA 1
ATOM 720 C C . THR A 1 85 ? -15.482 17.189 20.166 1.00 52.09 85 THR A C 1
ATOM 722 O O . THR A 1 85 ? -16.113 16.633 21.065 1.00 52.09 85 THR A O 1
ATOM 725 N N . LYS A 1 86 ? -15.855 17.114 18.883 1.00 56.53 86 LYS A N 1
ATOM 726 C CA . LYS A 1 86 ? -16.860 16.150 18.418 1.00 56.53 86 LYS A CA 1
ATOM 727 C C . LYS A 1 86 ? -16.342 14.762 18.789 1.00 56.53 86 LYS A C 1
ATOM 729 O O . LYS A 1 86 ? -15.391 14.280 18.182 1.00 56.53 86 LYS A O 1
ATOM 734 N N . ILE A 1 87 ? -16.895 14.172 19.844 1.00 62.66 87 ILE A N 1
ATOM 735 C CA . ILE A 1 87 ? -16.551 12.815 20.255 1.00 62.66 87 ILE A CA 1
ATOM 736 C C . ILE A 1 87 ? -17.199 11.912 19.211 1.00 62.66 87 ILE A C 1
ATOM 738 O O . ILE A 1 87 ? -18.411 11.707 19.237 1.00 62.66 87 ILE A O 1
ATOM 742 N N . VAL A 1 88 ? -16.404 11.452 18.247 1.00 70.69 88 VAL A N 1
ATOM 743 C CA . VAL A 1 88 ? -16.838 10.402 17.326 1.00 70.69 88 VAL A CA 1
ATOM 744 C C . VAL A 1 88 ? -17.033 9.137 18.167 1.00 70.69 88 VAL A C 1
ATOM 746 O O . VAL A 1 88 ? -16.141 8.810 18.957 1.00 70.69 88 VAL A O 1
ATOM 749 N N . PRO A 1 89 ? -18.190 8.458 18.073 1.00 81.44 89 PRO A N 1
ATOM 750 C CA . PRO A 1 89 ? -18.407 7.204 18.778 1.00 81.44 89 PRO A CA 1
ATOM 751 C C . PRO A 1 89 ? -17.310 6.200 18.427 1.00 81.44 89 PRO A C 1
ATOM 753 O O . PRO A 1 89 ? -16.948 6.066 17.261 1.00 81.44 89 PRO A O 1
ATOM 756 N N . ASP A 1 90 ? -16.798 5.491 19.433 1.00 80.25 90 ASP A N 1
ATOM 757 C CA . ASP A 1 90 ? -15.745 4.487 19.246 1.00 80.25 90 ASP A CA 1
ATOM 758 C C . ASP A 1 90 ? -16.163 3.428 18.190 1.00 80.25 90 ASP A C 1
ATOM 760 O O . ASP A 1 90 ? -15.326 3.007 17.396 1.00 80.25 90 ASP A O 1
ATOM 764 N N . ASP A 1 91 ? -17.458 3.096 18.098 1.00 82.06 91 ASP A N 1
ATOM 765 C CA . ASP A 1 91 ? -18.019 2.181 17.089 1.00 82.06 91 ASP A CA 1
ATOM 766 C C . ASP A 1 91 ? -17.921 2.726 15.654 1.00 82.06 91 ASP A C 1
ATOM 768 O O . ASP A 1 91 ? -17.611 1.982 14.727 1.00 82.06 91 ASP A O 1
ATOM 772 N N . GLN A 1 92 ? -18.126 4.035 15.467 1.00 86.19 92 GLN A N 1
ATOM 773 C CA . GLN A 1 92 ? -18.000 4.670 14.152 1.00 86.19 92 GLN A CA 1
ATOM 774 C C . GLN A 1 92 ? -16.542 4.654 13.683 1.00 86.19 92 GLN A C 1
ATOM 776 O O . GLN A 1 92 ? -16.275 4.349 12.528 1.00 86.19 92 GLN A O 1
ATOM 781 N N . VAL A 1 93 ? -15.593 4.903 14.592 1.00 85.75 93 VAL A N 1
ATOM 782 C CA . VAL A 1 93 ? -14.156 4.834 14.276 1.00 85.75 93 VAL A CA 1
ATOM 783 C C . VAL A 1 93 ? -13.752 3.422 13.842 1.00 85.75 93 VAL A C 1
ATOM 785 O O . VAL A 1 93 ? -12.931 3.263 12.944 1.00 85.75 93 VAL A O 1
ATOM 788 N N . VAL A 1 94 ? -14.318 2.385 14.466 1.00 87.75 94 VAL A N 1
ATOM 789 C CA . VAL A 1 94 ? -14.049 0.992 14.083 1.00 87.75 94 VAL A CA 1
ATOM 790 C C . VAL A 1 94 ? -14.607 0.672 12.702 1.00 87.75 94 VAL A C 1
ATOM 792 O O . VAL A 1 94 ? -13.913 0.015 11.929 1.00 87.75 94 VAL A O 1
ATOM 795 N N . GLU A 1 95 ? -15.820 1.121 12.372 1.00 88.31 95 GLU A N 1
ATOM 796 C CA 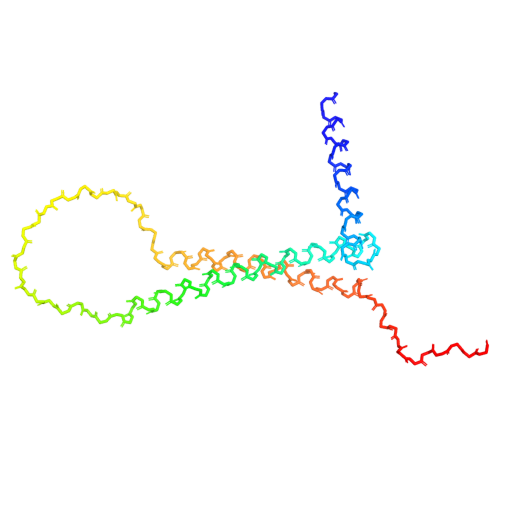. GLU A 1 95 ? -16.388 0.896 11.036 1.00 88.31 95 GLU A CA 1
ATOM 797 C C . GLU A 1 95 ? -15.645 1.676 9.946 1.00 88.31 95 GLU A C 1
ATOM 799 O O . GLU A 1 95 ? -15.398 1.115 8.879 1.00 88.31 95 GLU A O 1
ATOM 804 N N . ASP A 1 96 ? -15.204 2.906 10.218 1.00 88.38 96 ASP A N 1
ATOM 805 C CA . ASP A 1 96 ? -14.393 3.684 9.274 1.00 88.38 96 ASP A CA 1
ATOM 806 C C . ASP A 1 96 ? -13.058 2.968 8.980 1.00 88.38 96 ASP A C 1
ATOM 808 O O . ASP A 1 96 ? -12.689 2.775 7.820 1.00 88.38 96 ASP A O 1
ATOM 812 N N . LEU A 1 97 ? -12.371 2.475 10.020 1.00 88.88 97 LEU A N 1
ATOM 813 C CA . LEU A 1 97 ? -11.137 1.689 9.871 1.00 88.88 97 LEU A CA 1
ATOM 814 C C . LEU A 1 97 ? -11.380 0.348 9.170 1.00 88.88 97 LEU A C 1
ATOM 816 O O . LEU A 1 97 ? -10.551 -0.110 8.386 1.00 88.88 97 LEU A O 1
ATOM 820 N N . ARG A 1 98 ? -12.520 -0.297 9.438 1.00 88.44 98 ARG A N 1
ATOM 821 C CA . ARG A 1 98 ? -12.913 -1.546 8.775 1.00 88.44 98 ARG A CA 1
ATOM 822 C C . ARG A 1 98 ? -13.130 -1.330 7.284 1.00 88.44 98 ARG A C 1
ATOM 824 O O . ARG A 1 98 ? -12.708 -2.165 6.486 1.00 88.44 98 ARG A O 1
ATOM 831 N N . TRP A 1 99 ? -13.796 -0.239 6.921 1.00 89.12 99 TRP A N 1
ATOM 832 C CA . TRP A 1 99 ? -14.015 0.155 5.535 1.00 89.12 99 TRP A CA 1
ATOM 833 C C . TRP A 1 99 ? -12.689 0.400 4.813 1.00 89.12 99 TRP A C 1
ATOM 835 O O . TRP A 1 99 ? -12.463 -0.141 3.733 1.00 89.12 99 TRP A O 1
ATOM 845 N N . GLU A 1 100 ? -11.789 1.155 5.439 1.00 86.88 100 GLU A N 1
ATOM 846 C CA . GLU A 1 100 ? -10.458 1.440 4.904 1.00 86.88 100 GLU A CA 1
ATOM 847 C C . GLU A 1 100 ? -9.645 0.157 4.673 1.00 86.88 100 GLU A C 1
ATOM 849 O O . GLU A 1 100 ? -9.185 -0.095 3.558 1.00 86.88 100 GLU A O 1
ATOM 854 N N . TYR A 1 101 ? -9.561 -0.713 5.681 1.00 84.56 101 TYR A N 1
ATOM 855 C CA . TYR A 1 101 ? -8.907 -2.020 5.573 1.00 84.56 101 TYR A CA 1
ATOM 856 C C . TYR A 1 101 ? -9.481 -2.883 4.432 1.00 84.56 101 TYR A C 1
ATOM 858 O O . TYR A 1 101 ? -8.721 -3.455 3.652 1.00 84.56 101 TYR A O 1
ATOM 866 N N . ARG A 1 102 ? -10.812 -2.953 4.285 1.00 85.31 102 ARG A N 1
ATOM 867 C CA . ARG A 1 102 ? -11.475 -3.739 3.225 1.00 85.31 102 ARG A CA 1
ATOM 868 C C . ARG A 1 102 ? -11.155 -3.243 1.814 1.00 85.31 102 ARG A C 1
ATOM 870 O O . ARG A 1 102 ? -11.062 -4.050 0.885 1.00 85.31 102 ARG A O 1
ATOM 877 N N . ASN A 1 103 ? -10.986 -1.934 1.645 1.00 85.25 103 ASN A N 1
ATOM 878 C CA . ASN A 1 103 ? -10.607 -1.367 0.352 1.00 85.25 103 ASN A CA 1
ATOM 879 C C . ASN A 1 103 ? -9.192 -1.806 -0.043 1.00 85.25 103 ASN A C 1
ATOM 881 O O . ASN A 1 103 ? -8.973 -2.213 -1.184 1.00 85.25 103 ASN A O 1
ATOM 885 N N . TYR A 1 104 ? -8.254 -1.808 0.908 1.00 84.56 104 TYR A N 1
ATOM 886 C CA . TYR A 1 104 ? -6.897 -2.296 0.660 1.00 84.56 104 TYR A CA 1
ATOM 887 C C . TYR A 1 104 ? -6.826 -3.820 0.507 1.00 84.56 104 TYR A C 1
ATOM 889 O O . TYR A 1 104 ? -6.039 -4.301 -0.300 1.00 84.56 104 TYR A O 1
ATOM 897 N N . GLU A 1 105 ? -7.674 -4.586 1.204 1.00 79.88 105 GLU A N 1
ATOM 898 C CA . GLU A 1 105 ? -7.779 -6.047 1.034 1.00 79.88 105 GLU A CA 1
ATOM 899 C C . GLU A 1 105 ? -8.097 -6.408 -0.421 1.00 79.88 105 GLU A C 1
ATOM 901 O O . GLU A 1 105 ? -7.460 -7.275 -1.015 1.00 79.88 105 GLU A O 1
ATOM 906 N N . SER A 1 106 ? -9.048 -5.687 -1.020 1.00 80.06 106 SER A N 1
ATOM 907 C CA . SER A 1 106 ? -9.437 -5.894 -2.416 1.00 80.06 106 SER A CA 1
ATOM 908 C C . SER A 1 106 ? -8.285 -5.582 -3.376 1.00 80.06 106 SER A C 1
ATOM 910 O O . SER A 1 106 ? -8.035 -6.348 -4.304 1.00 80.06 106 SER A O 1
ATOM 912 N N . ALA A 1 107 ? -7.546 -4.493 -3.130 1.00 79.62 107 ALA A N 1
ATOM 913 C CA . ALA A 1 107 ? -6.361 -4.146 -3.914 1.00 79.62 107 ALA A CA 1
ATOM 914 C C . ALA A 1 107 ? -5.252 -5.204 -3.778 1.00 79.62 107 ALA A C 1
ATOM 916 O O . ALA A 1 107 ? -4.646 -5.589 -4.774 1.00 79.62 107 ALA A O 1
ATOM 917 N N . MET A 1 108 ? -5.032 -5.726 -2.568 1.00 78.12 108 MET A N 1
ATOM 918 C CA . MET A 1 108 ? -4.047 -6.776 -2.304 1.00 78.12 108 MET A CA 1
ATOM 919 C C . MET A 1 108 ? -4.365 -8.062 -3.069 1.00 78.12 108 MET A C 1
ATOM 921 O O . MET A 1 108 ? -3.468 -8.630 -3.688 1.00 78.12 108 MET A O 1
ATOM 925 N N . VAL A 1 109 ? -5.623 -8.513 -3.059 1.00 76.38 109 VAL A N 1
ATOM 926 C CA . VAL A 1 109 ? -6.042 -9.727 -3.782 1.00 76.38 109 VAL A CA 1
ATOM 927 C C . VAL A 1 109 ? -5.749 -9.598 -5.276 1.00 76.38 109 VAL A C 1
ATOM 929 O O . VAL A 1 109 ? -5.147 -10.502 -5.850 1.00 76.38 109 VAL A O 1
ATOM 932 N N . VAL A 1 110 ? -6.086 -8.458 -5.886 1.00 78.69 110 VAL A N 1
ATOM 933 C CA . VAL A 1 110 ? -5.797 -8.199 -7.307 1.00 78.69 110 VAL A CA 1
ATOM 934 C C . VAL A 1 110 ? -4.289 -8.221 -7.577 1.00 78.69 110 VAL A C 1
ATOM 936 O O . VAL A 1 110 ? -3.846 -8.910 -8.497 1.00 78.69 110 VAL A O 1
ATOM 939 N N . SER A 1 111 ? -3.483 -7.549 -6.748 1.00 73.44 111 SER A N 1
ATOM 940 C CA . SER A 1 111 ? -2.022 -7.556 -6.901 1.00 73.44 111 SER A CA 1
ATOM 941 C C . SER A 1 111 ? -1.429 -8.965 -6.790 1.00 73.44 111 SER A C 1
ATOM 943 O O . SER A 1 111 ? -0.522 -9.309 -7.548 1.00 73.44 111 SER A O 1
ATOM 945 N N . MET A 1 112 ? -1.948 -9.809 -5.891 1.00 70.75 112 MET A N 1
ATOM 946 C CA . MET A 1 112 ? -1.499 -11.199 -5.725 1.00 70.75 112 MET A CA 1
ATOM 947 C C . MET A 1 112 ? -1.948 -12.119 -6.871 1.00 70.75 112 MET A C 1
ATOM 949 O O . MET A 1 112 ? -1.214 -13.030 -7.253 1.00 70.75 112 MET A O 1
ATOM 953 N N . GLU A 1 113 ? -3.121 -11.894 -7.465 1.00 72.56 113 GLU A N 1
ATOM 954 C CA . GLU A 1 113 ? -3.566 -12.636 -8.655 1.00 72.56 113 GLU A CA 1
ATOM 955 C C . GLU A 1 113 ? -2.676 -12.347 -9.875 1.00 72.56 113 GLU A C 1
ATOM 957 O O . GLU A 1 113 ? -2.367 -13.249 -10.664 1.00 72.56 113 GLU A O 1
ATOM 962 N N . GLU A 1 114 ? -2.193 -11.109 -10.010 1.00 69.56 114 GLU A N 1
ATOM 963 C CA . GLU A 1 114 ? -1.260 -10.715 -11.069 1.00 69.56 114 GLU A CA 1
ATOM 964 C C . GLU A 1 114 ? 0.154 -11.289 -10.893 1.00 69.56 114 GLU A C 1
ATOM 966 O O . GLU A 1 114 ? 0.893 -11.411 -11.877 1.00 69.56 114 GLU A O 1
ATOM 971 N N . GLU A 1 115 ? 0.511 -11.747 -9.688 1.00 63.47 115 GLU A N 1
ATOM 972 C CA . GLU A 1 115 ? 1.820 -12.340 -9.377 1.00 63.47 115 GLU A CA 1
ATOM 973 C C . GLU A 1 115 ? 2.133 -13.530 -10.285 1.00 63.47 115 GLU A C 1
ATOM 975 O O . GLU A 1 115 ? 3.272 -13.725 -10.714 1.00 63.47 115 GLU A O 1
ATOM 980 N N . GLY A 1 116 ? 1.107 -14.296 -10.671 1.00 63.00 116 GLY A N 1
ATOM 981 C CA . GLY A 1 116 ? 1.237 -15.411 -11.609 1.00 63.00 116 GLY A CA 1
ATOM 982 C C . GLY A 1 116 ? 1.861 -15.024 -12.957 1.00 63.00 116 GLY A C 1
ATOM 983 O O . GLY A 1 116 ? 2.496 -15.867 -13.590 1.00 63.00 116 GLY A O 1
ATOM 984 N N . ARG A 1 117 ? 1.742 -13.758 -13.381 1.00 64.69 117 ARG A N 1
ATOM 985 C CA . ARG A 1 117 ? 2.323 -13.235 -14.632 1.00 64.69 117 ARG A CA 1
ATOM 986 C C . ARG A 1 117 ? 3.782 -12.806 -14.489 1.00 64.69 117 ARG A C 1
ATOM 988 O O . ARG A 1 117 ? 4.508 -12.780 -15.483 1.00 64.69 117 ARG A O 1
ATOM 995 N N . TYR A 1 118 ? 4.208 -12.479 -13.272 1.00 64.44 118 TYR A N 1
ATOM 996 C CA . TYR A 1 118 ? 5.535 -11.936 -12.981 1.00 64.44 118 TYR A CA 1
ATOM 997 C C . TYR A 1 118 ? 6.440 -12.898 -12.215 1.00 64.44 118 TYR A C 1
ATOM 999 O O . TYR A 1 118 ? 7.636 -12.612 -12.093 1.00 64.44 118 TYR A O 1
ATOM 1007 N N . ARG A 1 119 ? 5.925 -14.069 -11.800 1.00 60.31 119 ARG A N 1
ATOM 1008 C CA . ARG A 1 119 ? 6.747 -15.157 -11.261 1.00 60.31 119 ARG A CA 1
ATOM 1009 C C . ARG A 1 119 ? 7.971 -15.359 -12.160 1.00 60.31 119 ARG A C 1
ATOM 1011 O O . ARG A 1 119 ? 7.836 -15.505 -13.384 1.00 60.31 119 ARG A O 1
ATOM 1018 N N . PRO A 1 120 ? 9.184 -15.417 -11.589 1.00 54.47 120 PRO A N 1
ATOM 1019 C CA . PRO A 1 120 ? 10.266 -16.053 -12.305 1.00 54.47 120 PRO A CA 1
ATOM 1020 C C . PRO A 1 120 ? 9.759 -17.461 -12.605 1.00 54.47 120 PRO A C 1
ATOM 1022 O O . PRO A 1 120 ? 9.297 -18.141 -11.687 1.00 54.47 120 PRO A O 1
ATOM 1025 N N . PHE A 1 121 ? 9.790 -17.891 -13.873 1.00 47.19 121 PHE A N 1
ATOM 1026 C CA . PHE A 1 121 ? 9.716 -19.316 -14.176 1.00 47.19 121 PHE A CA 1
ATOM 1027 C C . PHE A 1 121 ? 10.571 -20.004 -13.126 1.00 47.19 121 PHE A C 1
ATOM 1029 O O . PHE A 1 121 ? 11.744 -19.640 -12.989 1.00 47.19 121 PHE A O 1
ATOM 1036 N N . ALA A 1 122 ? 9.973 -20.891 -12.327 1.00 45.22 122 ALA A N 1
ATOM 1037 C CA . ALA A 1 122 ? 10.739 -21.713 -11.419 1.00 45.22 122 ALA A CA 1
ATOM 1038 C C . ALA A 1 122 ? 11.842 -22.318 -12.286 1.00 45.22 122 ALA A C 1
ATOM 1040 O O . ALA A 1 122 ? 11.566 -23.125 -13.176 1.00 45.22 122 ALA A O 1
ATOM 1041 N N . LYS A 1 123 ? 13.082 -21.843 -12.122 1.00 45.25 123 LYS A N 1
ATOM 1042 C CA . LYS A 1 123 ? 14.234 -22.545 -12.659 1.00 45.25 123 LYS A CA 1
ATOM 1043 C C . LYS A 1 123 ? 14.145 -23.882 -11.957 1.00 45.25 123 LYS A C 1
ATOM 1045 O O . LYS A 1 123 ? 14.466 -23.959 -10.776 1.00 45.25 123 LYS A O 1
ATOM 1050 N N . ASN A 1 124 ? 13.625 -24.897 -12.645 1.00 42.44 124 ASN A N 1
ATOM 1051 C CA . ASN A 1 124 ? 13.732 -26.268 -12.189 1.00 42.44 124 ASN A CA 1
ATOM 1052 C C . ASN A 1 124 ? 15.205 -26.449 -11.811 1.00 42.44 124 ASN A C 1
ATOM 1054 O O . ASN A 1 124 ? 16.055 -26.317 -12.698 1.00 42.44 124 ASN A O 1
ATOM 1058 N N . PRO A 1 125 ? 15.553 -26.722 -10.543 1.00 43.41 125 PRO A N 1
ATOM 1059 C CA . PRO A 1 125 ? 16.949 -26.825 -10.127 1.00 43.41 125 PRO A CA 1
ATOM 1060 C C . PRO A 1 125 ? 17.620 -28.118 -10.645 1.00 43.41 125 PRO A C 1
ATOM 1062 O O . PRO A 1 125 ? 18.565 -28.615 -10.045 1.00 43.41 125 PRO A O 1
ATOM 1065 N N . GLY A 1 126 ? 17.142 -28.679 -11.763 1.00 43.66 126 GLY A N 1
ATOM 1066 C CA . GLY A 1 126 ? 17.546 -29.979 -12.296 1.00 43.66 126 GLY A CA 1
ATOM 1067 C C . GLY A 1 126 ? 17.817 -30.038 -13.800 1.00 43.66 126 GLY A C 1
ATOM 1068 O O . GLY A 1 126 ? 18.315 -31.058 -14.267 1.00 43.66 126 GLY A O 1
ATOM 1069 N N . SER A 1 127 ? 17.557 -28.991 -14.588 1.00 43.41 127 SER A N 1
ATOM 1070 C CA . SER A 1 127 ? 17.877 -29.028 -16.021 1.00 43.41 127 SER A CA 1
ATOM 1071 C C . SER A 1 127 ? 19.325 -28.596 -16.260 1.00 43.41 127 SER A C 1
ATOM 1073 O O . SER A 1 127 ? 19.596 -27.444 -16.598 1.00 43.41 127 SER A O 1
ATOM 1075 N N . ARG A 1 128 ? 20.268 -29.530 -16.076 1.00 42.94 128 ARG A N 1
ATOM 1076 C CA . ARG A 1 128 ? 21.575 -29.429 -16.745 1.00 42.94 128 ARG A CA 1
ATOM 1077 C C . ARG A 1 128 ? 21.337 -29.472 -18.259 1.00 42.94 128 ARG A C 1
ATOM 1079 O O . ARG A 1 128 ? 20.512 -30.278 -18.694 1.00 42.94 128 ARG A O 1
ATOM 1086 N N . PRO A 1 129 ? 22.047 -28.668 -19.066 1.00 41.00 129 PRO A N 1
ATOM 1087 C CA . PRO A 1 129 ? 22.025 -28.861 -20.506 1.00 41.00 129 PRO A CA 1
ATOM 1088 C C . PRO A 1 129 ? 22.608 -30.246 -20.812 1.00 41.00 129 PRO A C 1
ATOM 1090 O O . PRO A 1 129 ? 23.702 -30.594 -20.363 1.00 41.00 129 PRO A O 1
ATOM 1093 N N . LEU A 1 130 ? 21.835 -31.067 -21.522 1.00 47.38 130 LEU A N 1
ATOM 1094 C CA . LEU A 1 130 ? 22.356 -32.284 -22.122 1.00 47.38 130 LEU A CA 1
ATOM 1095 C C . LEU A 1 130 ? 23.163 -31.889 -23.361 1.00 47.38 130 LEU A C 1
ATOM 1097 O O . LEU A 1 130 ? 22.574 -31.519 -24.372 1.00 47.38 130 LEU A O 1
ATOM 1101 N N . LYS A 1 131 ? 24.478 -32.091 -23.217 1.00 44.16 131 LYS A N 1
ATOM 1102 C CA . LYS A 1 131 ? 25.572 -32.056 -24.201 1.00 44.16 131 LYS A CA 1
ATOM 1103 C C . LYS A 1 131 ? 26.036 -30.683 -24.673 1.00 44.16 131 LYS 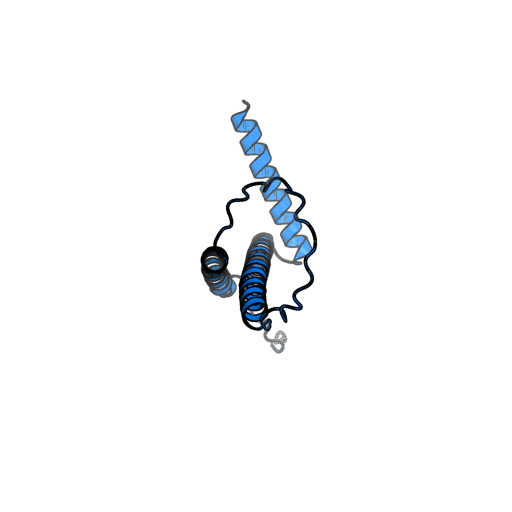A C 1
ATOM 1105 O O . LYS A 1 131 ? 25.258 -29.963 -25.325 1.00 44.16 131 LYS A O 1
#

Sequence (131 aa):
MEELYKEYESFNREEIRKQQAAITWETDLKRGIYYEDTFSVIMTFSDAYHAYESKKREILLKSLKPPPIVNETKKKKKKKKKCETKIVPDDQVVEDLRWEYRNYESAMVVSMEEEGRYRPFAKNPGSRPLK